Protein AF-A0A7X4DRM3-F1 (afdb_monomer_lite)

Sequence (51 aa):
MMNKFRAMRDRGEPIIGGGAGTGLSAKCEEAGGIDLIVIYNSGRYRMAGRG

Radius of gyration: 13.11 Å; chains: 1; bounding box: 34×19×28 Å

Secondary structure (DSSP, 8-state):
-HHHHHHHHHTT----EEE-SSHHHHHHHHHTT-SEEE--HHHHHHHTT--

pLDDT: mean 92.78, std 6.06, range [62.09, 98.19]

Foldseek 3Di:
DVVVVVVCVVVVHDQAEEEALDPVSVVVCVVVVHNYYDYDDVNVCVVVVND

Structure (mmCIF, N/CA/C/O backbone):
data_AF-A0A7X4DRM3-F1
#
_entry.id   AF-A0A7X4DRM3-F1
#
loop_
_atom_site.group_PDB
_atom_site.id
_atom_site.type_symbol
_atom_site.label_atom_id
_atom_site.label_alt_id
_atom_site.label_comp_id
_atom_site.label_asym_id
_atom_site.label_entity_id
_atom_site.label_seq_id
_atom_site.pdbx_PDB_ins_code
_atom_site.Cartn_x
_atom_site.Cartn_y
_atom_site.Cartn_z
_atom_site.occupancy
_atom_site.B_iso_or_equiv
_atom_site.auth_seq_id
_atom_site.auth_comp_id
_atom_site.auth_asym_id
_atom_site.auth_atom_id
_atom_site.pdbx_PDB_model_num
ATOM 1 N N . MET A 1 1 ? -17.635 0.417 -0.872 1.00 82.31 1 MET A N 1
ATOM 2 C CA . MET A 1 1 ? -16.294 0.811 -0.379 1.00 82.31 1 MET A CA 1
ATOM 3 C C . MET A 1 1 ? -16.373 1.690 0.871 1.00 82.31 1 MET A C 1
ATOM 5 O O . MET A 1 1 ? -16.054 1.181 1.935 1.00 82.31 1 MET A O 1
ATOM 9 N N . MET A 1 2 ? -16.882 2.932 0.809 1.00 91.25 2 MET A N 1
ATOM 10 C CA . MET A 1 2 ? -16.954 3.834 1.983 1.00 91.25 2 MET A CA 1
ATOM 11 C C . MET A 1 2 ? -17.622 3.225 3.226 1.00 91.25 2 MET A C 1
ATOM 13 O O . MET A 1 2 ? -17.115 3.407 4.326 1.00 91.25 2 MET A O 1
ATOM 17 N N . ASN A 1 3 ? -18.723 2.484 3.071 1.00 96.25 3 ASN A N 1
ATOM 18 C CA . ASN A 1 3 ? -19.409 1.873 4.217 1.00 96.25 3 ASN A CA 1
ATOM 19 C 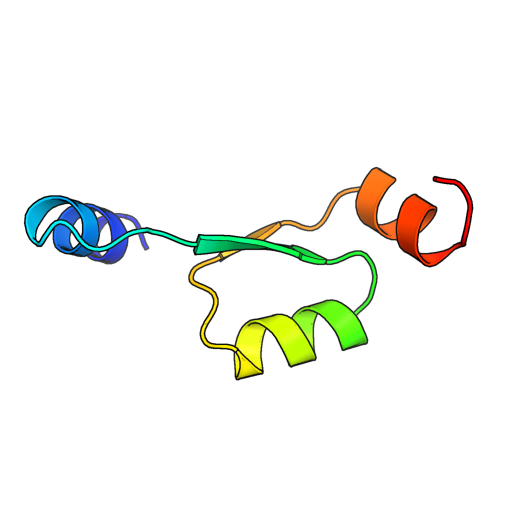C . ASN A 1 3 ? -18.544 0.816 4.927 1.00 96.25 3 ASN A C 1
ATOM 21 O O . ASN A 1 3 ? -18.548 0.767 6.151 1.00 96.25 3 ASN A O 1
ATOM 25 N N . LYS A 1 4 ? -17.746 0.033 4.179 1.00 94.94 4 LYS A N 1
ATOM 26 C CA . LYS A 1 4 ? -16.792 -0.940 4.744 1.00 94.94 4 LYS A CA 1
ATOM 27 C C . LYS A 1 4 ? -15.757 -0.218 5.610 1.00 94.94 4 LYS A C 1
ATOM 29 O O . LYS A 1 4 ? -15.570 -0.582 6.761 1.00 94.94 4 LYS A O 1
ATOM 34 N N . PHE A 1 5 ? -15.142 0.837 5.079 1.00 96.50 5 PHE A N 1
ATOM 35 C CA . PHE A 1 5 ? -14.102 1.594 5.782 1.00 96.50 5 PHE A CA 1
ATOM 36 C C . PHE A 1 5 ? -14.625 2.352 6.997 1.00 96.50 5 PHE A C 1
ATOM 38 O O . PHE A 1 5 ? -13.970 2.376 8.033 1.00 96.50 5 PHE A O 1
ATOM 45 N N . ARG A 1 6 ? -15.830 2.924 6.907 1.00 97.38 6 ARG A N 1
AT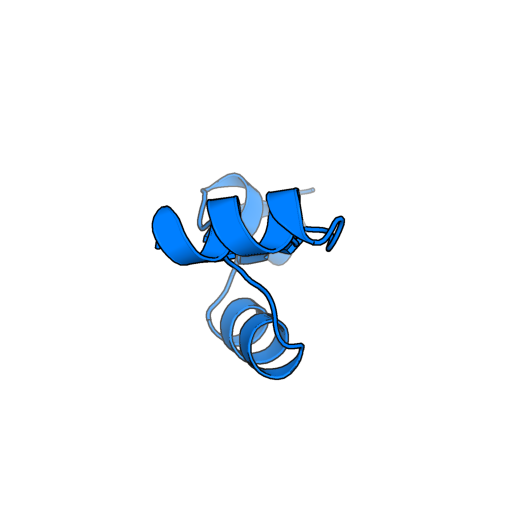OM 46 C CA . ARG A 1 6 ? -16.496 3.523 8.070 1.00 97.38 6 ARG A CA 1
ATOM 47 C C . ARG A 1 6 ? -16.736 2.476 9.158 1.00 97.38 6 ARG A C 1
ATOM 49 O O . ARG A 1 6 ? -16.381 2.723 10.299 1.00 97.38 6 ARG A O 1
ATOM 56 N N . ALA A 1 7 ? -17.224 1.291 8.792 1.00 97.94 7 ALA A N 1
ATOM 57 C CA . ALA A 1 7 ? -17.443 0.209 9.745 1.00 97.94 7 ALA A CA 1
ATOM 58 C C . ALA A 1 7 ? -16.137 -0.311 10.377 1.00 97.94 7 ALA A C 1
ATOM 60 O O . ALA A 1 7 ? -16.117 -0.584 11.569 1.00 97.94 7 ALA A O 1
ATOM 61 N N . MET A 1 8 ? -15.047 -0.423 9.609 1.00 97.38 8 MET A N 1
ATOM 62 C CA . MET A 1 8 ? -13.724 -0.791 10.142 1.00 97.38 8 MET A CA 1
ATOM 63 C C . MET A 1 8 ? -13.215 0.247 11.144 1.00 97.38 8 MET A C 1
ATOM 65 O O . MET A 1 8 ? -12.851 -0.110 12.260 1.00 97.38 8 MET A O 1
ATOM 69 N N . ARG A 1 9 ? -13.296 1.540 10.796 1.00 96.88 9 ARG A N 1
ATOM 70 C CA . ARG A 1 9 ? -12.969 2.646 11.708 1.00 96.88 9 ARG A CA 1
ATOM 71 C C . ARG A 1 9 ? -13.778 2.564 13.001 1.00 96.88 9 ARG A C 1
ATOM 73 O O . ARG A 1 9 ? -13.209 2.713 14.076 1.00 96.88 9 ARG A O 1
ATOM 80 N N . ASP A 1 10 ? -15.084 2.336 12.899 1.00 98.19 10 ASP A N 1
ATOM 81 C CA . ASP A 1 10 ? -15.976 2.287 14.064 1.00 98.19 10 ASP A CA 1
ATOM 82 C C . ASP A 1 10 ? -15.675 1.079 14.970 1.00 98.19 10 ASP A C 1
ATOM 84 O O . ASP A 1 10 ? -15.879 1.157 16.179 1.00 98.19 10 ASP A O 1
ATOM 88 N N . ARG A 1 11 ? -15.128 -0.010 14.410 1.00 97.94 11 ARG A N 1
ATOM 89 C CA . ARG A 1 11 ? -14.605 -1.166 15.159 1.00 97.94 11 ARG A CA 1
ATOM 90 C C . ARG A 1 11 ? -13.171 -0.982 15.674 1.00 97.94 11 ARG A C 1
ATOM 92 O O . ARG A 1 11 ? -12.667 -1.863 16.361 1.00 97.94 11 ARG A O 1
ATOM 99 N N . GLY A 1 12 ? -12.506 0.129 15.352 1.00 97.00 12 GLY A N 1
ATOM 100 C CA . GLY A 1 12 ? -11.093 0.343 15.680 1.00 97.00 12 GLY A CA 1
ATOM 101 C C . GLY A 1 12 ? -10.128 -0.534 14.872 1.00 97.00 12 GLY A C 1
ATOM 102 O O . GLY A 1 12 ? -8.981 -0.711 15.274 1.00 97.00 12 GLY A O 1
ATOM 103 N N . GLU A 1 13 ? -10.574 -1.088 13.743 1.00 97.75 13 GLU A N 1
ATOM 104 C CA . GLU A 1 13 ? -9.734 -1.874 12.841 1.00 97.75 13 GLU A CA 1
ATOM 105 C C . GLU A 1 13 ? -8.929 -0.945 11.917 1.00 97.75 13 GLU A C 1
ATOM 107 O O . GLU A 1 13 ? -9.494 -0.010 11.333 1.00 97.75 13 GLU A O 1
ATOM 112 N N . PRO A 1 14 ? -7.617 -1.186 11.745 1.00 96.50 14 PRO A N 1
ATOM 113 C CA . PRO A 1 14 ? -6.814 -0.420 10.806 1.00 96.50 14 PRO A CA 1
ATOM 114 C C . PRO A 1 14 ? -7.260 -0.704 9.367 1.00 96.50 14 PRO A C 1
ATOM 116 O O . PRO A 1 14 ? -7.635 -1.822 9.030 1.00 96.50 14 PRO A O 1
ATOM 119 N N . ILE A 1 15 ? -7.177 0.315 8.512 1.00 96.94 15 ILE A N 1
ATOM 120 C CA . ILE A 1 15 ? -7.418 0.188 7.071 1.00 96.94 15 ILE A CA 1
ATOM 121 C C . ILE A 1 15 ? -6.059 0.219 6.382 1.00 96.94 15 ILE A C 1
ATOM 123 O O . ILE A 1 15 ? -5.334 1.210 6.506 1.00 96.94 15 ILE A O 1
ATOM 127 N N . ILE A 1 16 ? -5.711 -0.846 5.662 1.00 96.81 16 ILE A N 1
ATOM 128 C CA . IL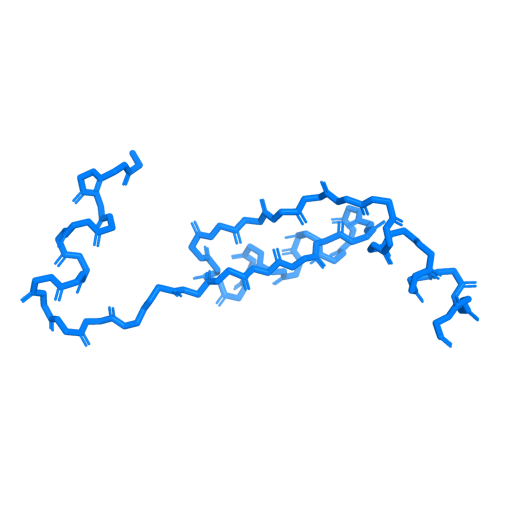E A 1 16 ? -4.378 -1.002 5.071 1.00 96.81 16 ILE A CA 1
ATOM 129 C C . ILE A 1 16 ? -4.426 -0.758 3.563 1.00 96.81 16 ILE A C 1
ATOM 131 O O . ILE A 1 16 ? -5.109 -1.465 2.822 1.00 96.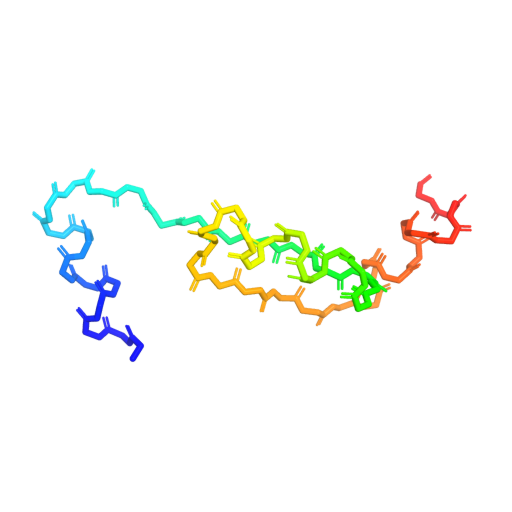81 16 ILE A O 1
ATOM 135 N N . GLY A 1 17 ? -3.668 0.239 3.101 1.00 94.94 17 GLY A N 1
ATOM 136 C CA . GLY A 1 17 ? -3.490 0.537 1.680 1.00 94.94 17 GLY A CA 1
ATOM 137 C C . GLY A 1 17 ? -2.091 0.198 1.179 1.00 94.94 17 GLY A C 1
ATOM 138 O O . GLY A 1 17 ? -1.107 0.467 1.867 1.00 94.94 17 GLY A O 1
ATOM 139 N N . GLY A 1 18 ? -2.013 -0.362 -0.028 1.00 94.19 18 GLY A N 1
ATOM 140 C CA . GLY A 1 18 ? -0.759 -0.730 -0.693 1.00 94.19 18 GLY A CA 1
ATOM 141 C C . GLY A 1 18 ? -0.569 -0.021 -2.020 1.00 94.19 18 GLY A C 1
ATOM 142 O O . GLY A 1 18 ? -1.524 0.460 -2.633 1.00 94.19 18 GLY A O 1
ATOM 143 N N . GLY A 1 19 ? 0.689 0.079 -2.439 1.00 94.31 19 GLY A N 1
ATOM 144 C CA . GLY A 1 19 ? 1.086 0.704 -3.692 1.00 94.31 19 GLY A CA 1
ATOM 145 C C . GLY A 1 19 ? 1.628 -0.332 -4.668 1.00 94.31 19 GLY A C 1
ATOM 146 O O . GLY A 1 19 ? 2.775 -0.752 -4.524 1.00 94.31 19 GLY A O 1
ATOM 147 N N . ALA A 1 20 ? 0.873 -0.662 -5.715 1.00 95.44 20 ALA A N 1
ATOM 148 C CA . ALA A 1 20 ? 1.305 -1.652 -6.694 1.00 95.44 20 ALA A CA 1
ATOM 149 C C . ALA A 1 20 ? 1.975 -1.001 -7.916 1.00 95.44 20 ALA A C 1
ATOM 151 O O . ALA A 1 20 ? 1.372 -0.215 -8.651 1.00 95.44 20 ALA A O 1
ATOM 152 N N . GLY A 1 21 ? 3.239 -1.364 -8.163 1.00 90.06 21 GLY A N 1
ATOM 153 C CA . GLY A 1 21 ? 3.997 -0.965 -9.360 1.00 90.06 21 GLY A CA 1
ATOM 154 C C . GLY A 1 21 ? 3.930 -1.961 -10.523 1.00 90.06 21 GLY A C 1
ATOM 155 O O . GLY A 1 21 ? 4.271 -1.612 -11.652 1.00 90.06 21 GLY A O 1
ATOM 156 N N . THR A 1 22 ? 3.497 -3.196 -10.251 1.00 93.12 22 THR A N 1
ATOM 157 C CA . THR A 1 22 ? 3.308 -4.276 -11.232 1.00 93.12 22 THR A CA 1
ATOM 158 C C . THR A 1 22 ? 2.073 -5.107 -10.878 1.00 93.12 22 THR A C 1
ATOM 160 O O . THR A 1 22 ? 1.621 -5.091 -9.732 1.00 93.12 22 THR A O 1
ATOM 163 N N . GLY A 1 23 ? 1.554 -5.885 -11.835 1.00 92.31 23 GLY A N 1
ATOM 164 C CA . GLY A 1 23 ? 0.441 -6.809 -11.581 1.00 92.31 23 GLY A CA 1
ATOM 165 C C . GLY A 1 23 ? 0.781 -7.928 -10.588 1.00 92.31 23 GLY A C 1
ATOM 166 O O . GLY A 1 23 ? -0.091 -8.377 -9.851 1.00 92.31 23 GLY A O 1
ATOM 167 N N . LEU A 1 24 ? 2.052 -8.342 -10.513 1.00 95.12 24 LEU A N 1
ATOM 168 C CA . LEU A 1 24 ? 2.497 -9.335 -9.533 1.00 95.12 24 LEU A CA 1
ATOM 169 C C . LEU A 1 24 ? 2.423 -8.775 -8.108 1.00 95.12 24 LEU A C 1
ATOM 171 O O . LEU A 1 24 ? 1.901 -9.445 -7.224 1.00 95.12 24 LEU A O 1
ATOM 175 N N . SER A 1 25 ? 2.876 -7.533 -7.906 1.00 91.50 25 SER A N 1
ATOM 176 C CA . SER A 1 25 ? 2.753 -6.835 -6.620 1.00 91.50 25 SER A CA 1
ATOM 177 C C . SER A 1 25 ? 1.289 -6.739 -6.184 1.00 91.50 25 SER A C 1
ATOM 179 O O . SER A 1 25 ? 0.972 -7.124 -5.067 1.00 91.50 25 SER A O 1
ATOM 181 N N . ALA A 1 26 ? 0.388 -6.341 -7.091 1.00 95.31 26 ALA A N 1
ATOM 182 C CA . ALA A 1 26 ? -1.044 -6.251 -6.798 1.00 95.31 26 ALA A CA 1
ATOM 183 C C . ALA A 1 26 ? -1.655 -7.604 -6.391 1.00 95.31 26 ALA A C 1
ATOM 185 O O . ALA A 1 26 ? -2.427 -7.674 -5.440 1.00 95.31 26 ALA A O 1
ATOM 186 N N . LYS A 1 27 ? -1.284 -8.694 -7.077 1.00 95.81 27 LYS A N 1
ATOM 187 C CA . LYS A 1 27 ? -1.778 -10.042 -6.758 1.00 95.81 27 LYS A CA 1
ATOM 188 C C . LYS A 1 27 ? -1.298 -10.524 -5.387 1.00 95.81 27 LYS A C 1
ATOM 190 O O . LYS A 1 27 ? -2.057 -11.154 -4.656 1.00 95.81 27 LYS A O 1
ATOM 195 N N . CYS A 1 28 ? -0.048 -10.231 -5.033 1.00 95.62 28 CYS A N 1
ATOM 196 C CA . CYS A 1 28 ? 0.479 -10.538 -3.705 1.00 95.62 28 CYS A CA 1
ATOM 197 C C . CYS A 1 28 ? -0.205 -9.701 -2.613 1.00 95.62 28 CYS A C 1
ATOM 199 O O . CYS A 1 28 ? -0.529 -10.234 -1.557 1.00 95.62 28 CYS A O 1
ATOM 201 N N . GLU A 1 29 ? -0.450 -8.414 -2.871 1.00 95.38 29 GLU A N 1
ATOM 202 C CA . GLU A 1 29 ? -1.167 -7.519 -1.954 1.00 95.38 29 GLU A CA 1
ATOM 203 C C . GLU A 1 29 ? -2.613 -7.988 -1.713 1.00 95.38 29 GLU A C 1
ATOM 205 O O . GLU A 1 29 ? -3.053 -8.058 -0.566 1.00 95.38 29 GLU A O 1
ATOM 210 N N . GLU A 1 30 ? -3.332 -8.394 -2.764 1.00 94.94 30 GLU A N 1
ATOM 211 C CA . GLU A 1 30 ? -4.676 -8.978 -2.651 1.00 94.94 30 GLU A CA 1
ATOM 212 C C . GLU A 1 30 ? -4.669 -10.272 -1.823 1.00 94.94 30 GLU A C 1
ATOM 214 O O . GLU A 1 30 ? -5.474 -10.422 -0.904 1.00 94.94 30 GLU A O 1
ATOM 219 N N . ALA A 1 31 ? -3.721 -11.178 -2.086 1.00 96.50 31 ALA A N 1
ATOM 220 C CA . ALA A 1 31 ? -3.569 -12.415 -1.317 1.00 96.50 31 ALA A CA 1
ATOM 221 C C . ALA A 1 31 ? -3.228 -12.166 0.166 1.00 96.50 31 ALA A C 1
ATOM 223 O O . ALA A 1 31 ? -3.555 -12.990 1.018 1.00 96.50 31 ALA A O 1
ATOM 224 N N . GLY A 1 32 ? -2.597 -11.029 0.477 1.00 94.50 32 GLY A N 1
ATOM 225 C CA . GLY A 1 32 ? -2.309 -10.575 1.838 1.00 94.50 32 GLY A CA 1
ATOM 226 C C . GLY A 1 32 ? -3.496 -9.928 2.561 1.00 94.50 32 GLY A C 1
ATOM 227 O O . GLY A 1 32 ? -3.351 -9.551 3.721 1.00 94.50 32 GLY A O 1
ATOM 228 N N . GLY A 1 33 ? -4.656 -9.793 1.909 1.00 95.00 33 GLY A N 1
ATOM 229 C CA . GLY A 1 33 ? -5.860 -9.225 2.516 1.00 95.00 33 GLY A CA 1
ATOM 230 C C . GLY A 1 33 ? -5.867 -7.697 2.583 1.00 95.00 33 GLY A C 1
ATOM 231 O O . GLY A 1 33 ? -6.479 -7.132 3.487 1.00 95.00 33 GLY A O 1
ATOM 232 N N . ILE A 1 34 ? -5.184 -7.021 1.655 1.00 96.06 34 ILE A N 1
ATOM 233 C CA . ILE A 1 34 ? -5.148 -5.558 1.616 1.00 96.06 34 ILE A CA 1
ATOM 234 C C . ILE A 1 34 ? -6.540 -4.947 1.398 1.00 96.06 34 ILE A C 1
ATOM 236 O O . ILE A 1 34 ? -7.377 -5.500 0.684 1.00 96.06 34 ILE A O 1
ATOM 240 N N . ASP A 1 35 ? -6.799 -3.774 1.977 1.00 97.00 35 ASP A N 1
ATOM 241 C CA . ASP A 1 35 ? -8.109 -3.129 1.854 1.00 97.00 35 ASP A CA 1
ATOM 242 C C . ASP A 1 35 ? -8.270 -2.314 0.577 1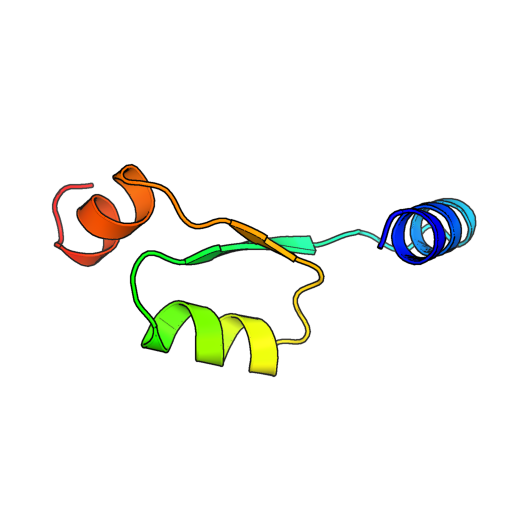.00 97.00 35 ASP A C 1
ATOM 244 O O . ASP A 1 35 ? -9.388 -2.166 0.070 1.00 97.00 35 ASP A O 1
ATOM 248 N N . LEU A 1 36 ? -7.168 -1.746 0.086 1.00 96.06 36 LEU A N 1
ATOM 249 C CA . LEU A 1 36 ? -7.127 -0.990 -1.157 1.00 96.06 36 LEU A CA 1
ATOM 250 C C . LEU A 1 36 ? -5.732 -1.029 -1.785 1.00 96.06 36 LEU A C 1
ATOM 252 O O . LEU A 1 36 ? -4.716 -0.994 -1.091 1.00 96.06 36 LEU A O 1
ATOM 256 N N . ILE A 1 37 ? -5.703 -1.022 -3.114 1.00 95.88 37 ILE A N 1
ATOM 257 C CA . ILE A 1 37 ? -4.482 -0.931 -3.916 1.00 95.88 37 ILE A CA 1
ATOM 258 C C . ILE A 1 37 ? -4.502 0.401 -4.662 1.00 95.88 37 ILE A C 1
ATOM 260 O O . ILE A 1 37 ? -5.491 0.745 -5.313 1.00 95.88 37 ILE A O 1
ATOM 264 N N . VAL A 1 38 ? -3.404 1.148 -4.587 1.00 95.81 38 VAL A N 1
ATOM 265 C CA . VAL A 1 38 ? -3.182 2.378 -5.351 1.00 95.81 38 VAL A CA 1
ATOM 266 C C . VAL A 1 38 ? -2.093 2.126 -6.384 1.00 95.81 38 VAL A C 1
ATOM 268 O O . VAL A 1 38 ? -1.008 1.650 -6.063 1.00 95.81 38 VAL A O 1
ATOM 271 N N . ILE A 1 39 ? -2.356 2.492 -7.635 1.00 94.00 39 ILE A N 1
ATOM 272 C CA . ILE A 1 39 ? -1.385 2.389 -8.727 1.00 94.00 39 ILE A CA 1
ATOM 273 C C . ILE A 1 39 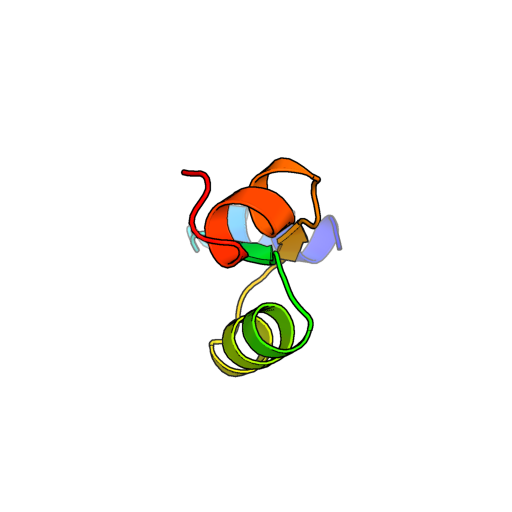? -0.988 3.803 -9.141 1.00 94.00 39 ILE A C 1
ATOM 275 O O . ILE A 1 39 ? -1.839 4.627 -9.467 1.00 94.00 39 ILE A O 1
ATOM 279 N N . TYR A 1 40 ? 0.310 4.095 -9.125 1.00 91.19 40 TYR A N 1
ATOM 280 C CA . TYR A 1 40 ? 0.846 5.399 -9.514 1.00 91.19 40 TYR A CA 1
ATOM 281 C C . TYR A 1 40 ? 2.265 5.272 -10.076 1.00 91.19 40 TYR A C 1
ATOM 283 O O . TYR A 1 40 ? 2.962 4.283 -9.844 1.00 91.19 40 TYR A O 1
ATOM 291 N N . ASN A 1 41 ? 2.704 6.286 -10.831 1.00 90.12 41 ASN A N 1
ATOM 292 C CA . ASN A 1 41 ? 3.941 6.227 -11.620 1.00 90.12 41 ASN A CA 1
ATOM 293 C C . ASN A 1 41 ? 5.176 5.863 -10.775 1.00 90.12 41 ASN A C 1
ATOM 295 O O . ASN A 1 41 ? 5.973 5.003 -11.147 1.00 90.12 41 ASN A O 1
ATOM 299 N N . SER A 1 42 ? 5.306 6.440 -9.580 1.00 86.81 42 SER A N 1
ATOM 300 C CA . SER A 1 42 ? 6.457 6.125 -8.735 1.00 86.81 42 SER A CA 1
ATOM 301 C C . SER A 1 42 ? 6.442 4.686 -8.193 1.00 86.81 42 SER A C 1
ATOM 303 O O . SER A 1 42 ? 7.501 4.179 -7.837 1.00 86.81 42 SER A O 1
ATOM 305 N N . GLY A 1 43 ? 5.303 3.982 -8.188 1.00 84.81 43 GLY A N 1
ATOM 306 C CA . GLY A 1 43 ? 5.258 2.532 -7.965 1.00 84.81 43 GLY A CA 1
ATOM 307 C C . GLY A 1 43 ? 5.972 1.766 -9.083 1.00 84.81 43 GLY A C 1
ATOM 308 O O . GLY A 1 43 ? 6.837 0.934 -8.813 1.00 84.81 43 GLY A O 1
ATOM 309 N N . ARG A 1 44 ? 5.701 2.115 -10.348 1.00 88.31 44 ARG A N 1
ATOM 310 C CA . ARG A 1 44 ? 6.398 1.538 -11.512 1.00 88.31 44 ARG A CA 1
ATOM 311 C C . ARG A 1 44 ? 7.904 1.809 -11.465 1.00 88.31 44 ARG A C 1
ATOM 313 O O . ARG A 1 44 ? 8.687 0.906 -11.738 1.00 88.31 44 ARG A O 1
ATOM 320 N N . TYR A 1 45 ? 8.320 3.028 -11.116 1.00 88.38 45 TYR A N 1
ATOM 321 C CA . TYR A 1 45 ? 9.746 3.378 -11.050 1.00 88.38 45 TYR A CA 1
ATOM 322 C C . TYR A 1 45 ? 10.502 2.648 -9.937 1.00 88.38 45 TYR A C 1
ATOM 324 O O . TYR A 1 45 ? 11.607 2.169 -10.189 1.00 88.38 45 TYR A O 1
ATOM 332 N N . ARG A 1 46 ? 9.898 2.483 -8.751 1.00 87.75 46 ARG A N 1
ATOM 333 C CA . ARG A 1 46 ? 10.480 1.669 -7.668 1.00 87.75 46 ARG A CA 1
ATOM 334 C C . ARG A 1 46 ? 10.707 0.228 -8.113 1.00 87.75 46 ARG A C 1
ATOM 336 O O . ARG A 1 46 ? 11.800 -0.298 -7.948 1.00 87.75 46 ARG A O 1
ATOM 343 N N . MET A 1 47 ? 9.712 -0.374 -8.766 1.00 85.69 47 MET A N 1
ATOM 344 C CA . MET A 1 47 ? 9.813 -1.749 -9.272 1.00 85.69 47 MET A CA 1
ATOM 345 C C . MET A 1 47 ? 10.784 -1.902 -10.454 1.00 85.69 47 MET A C 1
ATOM 347 O O . MET A 1 47 ? 11.183 -3.016 -10.772 1.00 85.69 47 MET A O 1
ATOM 351 N N . ALA A 1 48 ? 11.190 -0.797 -11.085 1.00 88.12 48 ALA A N 1
ATOM 352 C CA . ALA A 1 48 ? 12.231 -0.759 -12.109 1.00 88.12 48 ALA A CA 1
ATOM 353 C C . ALA A 1 48 ? 13.635 -0.450 -11.544 1.00 88.12 48 ALA A C 1
ATOM 355 O O . ALA A 1 48 ? 14.551 -0.197 -12.325 1.00 88.12 48 ALA A O 1
ATOM 356 N N . GLY A 1 49 ? 13.808 -0.421 -10.215 1.00 85.00 49 GLY A N 1
ATOM 357 C CA . GLY A 1 49 ? 15.094 -0.142 -9.564 1.00 85.00 49 GLY A CA 1
ATOM 358 C C . GLY A 1 49 ? 15.539 1.321 -9.642 1.00 85.00 49 GLY A C 1
ATOM 359 O O . GLY A 1 49 ? 16.727 1.605 -9.548 1.00 85.00 49 GLY A O 1
ATOM 360 N N . ARG A 1 50 ? 14.603 2.255 -9.852 1.00 82.50 50 ARG A N 1
ATOM 361 C CA . ARG A 1 50 ? 14.871 3.701 -9.985 1.00 82.50 50 ARG A CA 1
ATOM 362 C C . ARG A 1 50 ? 14.416 4.494 -8.751 1.00 82.50 50 ARG A C 1
ATOM 364 O O . ARG A 1 50 ? 13.866 5.584 -8.902 1.00 82.50 50 ARG A O 1
ATOM 371 N N . GLY A 1 51 ? 14.533 3.884 -7.572 1.00 62.09 51 GLY A N 1
ATOM 372 C CA . GLY A 1 51 ? 14.045 4.403 -6.289 1.00 62.09 51 GLY A CA 1
ATOM 373 C C . GLY A 1 51 ? 15.111 5.124 -5.488 1.00 62.09 51 GLY A C 1
ATOM 374 O O . GLY A 1 51 ? 16.278 4.690 -5.567 1.00 62.09 51 GLY A O 1
#